Protein AF-A0AAD4Z1C3-F1 (afdb_monomer_lite)

pLDDT: mean 71.61, std 18.69, range [35.0, 94.19]

Radius of gyration: 29.97 Å; chains: 1; bounding box: 70×71×82 Å

Secondary structure (DSSP, 8-state):
-------HHHHHHHHHHHHHHHHHHHHHHHHHHHHHHHHHHHHHHHH--EE---TT-EEEEEP---S--TT--TT--SEEEEEEP-SPPP-EESSPPPPPPPP---GGGGTGGGSS------------PPP-----

Foldseek 3Di:
DDDPPDDPVVVVVVVVVVVVVVLVVVVVVLVVLQVVLVVVLVVVVVVWDFDKDAFQDWDWDFDDCPDPPPPDDPDDDRTDDGDGDHHIDDGDTPDDGRDRDDRPDDPPVVPVVPPPDDDPPPDPPPPPDDDDDDDD

Sequence (136 aa):
MSIEVGSLDQNCKQMRINLDLLEEKREKAIVRVAAYEQQLTSYYNKKAKIKQFWPGDLVLRKTIITSPRQGSKKMKPNWEGPYMISRPSSPVRSSSPVRPSSPVRSSSSVRALAQVASHPSTGLLRLLQPCGLRRA

Organism: Prunus dulcis (NCBI:txid3755)

Structure (mmCIF, N/CA/C/O backbone):
data_AF-A0AAD4Z1C3-F1
#
_entry.id   AF-A0AAD4Z1C3-F1
#
loop_
_atom_site.group_PDB
_atom_site.id
_atom_site.type_symbol
_atom_site.label_atom_id
_atom_site.label_alt_id
_atom_site.label_comp_id
_atom_site.label_asym_id
_atom_site.label_entity_id
_atom_site.label_seq_id
_atom_site.pdbx_PDB_ins_code
_atom_site.Cartn_x
_atom_site.Cartn_y
_atom_site.Cartn_z
_atom_site.occupancy
_atom_site.B_iso_or_equiv
_atom_site.auth_seq_id
_atom_site.auth_comp_id
_atom_site.auth_asym_id
_atom_site.auth_atom_id
_atom_site.pdbx_PDB_model_num
ATOM 1 N N . MET A 1 1 ? -13.712 22.897 51.001 1.00 57.88 1 MET A N 1
ATOM 2 C CA . MET A 1 1 ? -13.749 22.073 49.775 1.00 57.88 1 MET A CA 1
ATOM 3 C C . MET A 1 1 ? -13.848 20.625 50.211 1.00 57.88 1 MET A C 1
ATOM 5 O O . MET A 1 1 ? -12.859 20.085 50.687 1.00 57.88 1 MET A O 1
ATOM 9 N N . SER A 1 2 ? -15.044 20.044 50.154 1.00 47.97 2 SER A N 1
ATOM 10 C CA . SER A 1 2 ? -15.245 18.627 50.466 1.00 47.97 2 SER A CA 1
ATOM 11 C C . SER A 1 2 ? -14.922 17.819 49.216 1.00 47.97 2 SER A C 1
ATOM 13 O O . SER A 1 2 ? -15.493 18.074 48.159 1.00 47.97 2 SER A O 1
ATOM 15 N N . ILE A 1 3 ? -13.971 16.895 49.317 1.00 63.97 3 ILE A N 1
ATOM 16 C CA . ILE A 1 3 ? -13.691 15.939 48.247 1.00 63.97 3 ILE A CA 1
ATOM 17 C C . ILE A 1 3 ? -14.650 14.777 48.472 1.00 63.97 3 ILE A C 1
ATOM 19 O O . ILE A 1 3 ? -14.464 13.988 49.397 1.00 63.97 3 ILE A O 1
ATOM 23 N N . GLU A 1 4 ? -15.699 14.697 47.659 1.00 66.00 4 GLU A N 1
ATOM 24 C CA . GLU A 1 4 ? -16.547 13.512 47.635 1.00 66.00 4 GLU A CA 1
ATOM 25 C C . GLU A 1 4 ? -15.771 12.372 46.976 1.00 66.00 4 GLU A C 1
ATOM 27 O O . GLU A 1 4 ? -15.560 12.339 45.763 1.00 66.00 4 GLU A O 1
ATOM 32 N N . VAL A 1 5 ? -15.288 11.444 47.799 1.00 67.25 5 VAL A N 1
ATOM 33 C CA . VAL A 1 5 ? -14.680 10.208 47.315 1.00 67.25 5 VAL A CA 1
ATOM 34 C C . VAL A 1 5 ? -15.820 9.312 46.841 1.00 67.25 5 VAL A C 1
ATOM 36 O O . VAL A 1 5 ? -16.542 8.724 47.643 1.00 67.25 5 VAL A O 1
ATOM 39 N N . GLY A 1 6 ? -16.020 9.253 45.523 1.00 67.50 6 GLY A N 1
ATOM 40 C CA . GLY A 1 6 ? -17.017 8.377 44.915 1.00 67.50 6 GLY A CA 1
ATOM 41 C C . GLY A 1 6 ? -16.804 6.914 45.320 1.00 67.50 6 GLY A C 1
ATOM 42 O O . GLY A 1 6 ? -15.671 6.437 45.372 1.00 67.50 6 GLY A O 1
ATOM 43 N N . SER A 1 7 ? -17.902 6.204 45.600 1.00 82.06 7 SER A N 1
ATOM 44 C CA . SER A 1 7 ? -17.894 4.775 45.948 1.00 82.06 7 SER A CA 1
ATOM 45 C C . SER A 1 7 ? -17.075 3.949 44.944 1.00 82.06 7 SER A C 1
ATOM 47 O O . SER A 1 7 ? -17.187 4.148 43.729 1.00 82.06 7 SER A O 1
ATOM 49 N N . LEU A 1 8 ? -16.280 2.996 45.448 1.00 80.50 8 LEU A N 1
ATOM 50 C CA . LEU A 1 8 ? -15.427 2.098 44.656 1.00 80.50 8 LEU A CA 1
ATOM 51 C C . LEU A 1 8 ? -16.200 1.420 43.512 1.00 80.50 8 LEU A C 1
ATOM 53 O O . LEU A 1 8 ? -15.711 1.339 42.388 1.00 80.50 8 LEU A O 1
ATOM 57 N N . ASP A 1 9 ? -17.441 1.019 43.777 1.00 85.81 9 ASP A N 1
ATOM 58 C CA . ASP A 1 9 ? -18.332 0.373 42.811 1.00 85.81 9 ASP A CA 1
ATOM 59 C C . ASP A 1 9 ? -18.672 1.278 41.620 1.00 85.81 9 ASP A C 1
ATOM 61 O O . ASP A 1 9 ? -18.751 0.831 40.472 1.00 85.81 9 ASP A O 1
ATOM 65 N N . GLN A 1 10 ? -18.845 2.571 41.887 1.00 87.56 10 GLN A N 1
ATOM 66 C CA . GLN A 1 10 ? -19.130 3.575 40.869 1.00 87.56 10 GLN A CA 1
ATOM 67 C C . GLN A 1 10 ? -17.897 3.816 39.993 1.00 87.56 10 GLN A C 1
ATOM 69 O O . GLN A 1 10 ? -18.012 3.888 38.769 1.00 87.56 10 GLN A O 1
ATOM 74 N N . ASN A 1 11 ? -16.712 3.857 40.610 1.00 88.25 11 ASN A N 1
ATOM 75 C CA . ASN A 1 11 ? -15.441 3.946 39.896 1.00 88.25 11 ASN A CA 1
ATOM 76 C C . ASN A 1 11 ? -15.239 2.726 38.981 1.00 88.25 11 ASN A C 1
ATOM 78 O O . ASN A 1 11 ? -15.013 2.889 37.782 1.00 88.25 11 ASN A O 1
ATOM 82 N N . CYS A 1 12 ? -15.430 1.507 39.499 1.00 90.00 12 CYS A N 1
ATOM 83 C CA . CYS A 1 12 ? -15.302 0.280 38.714 1.00 90.00 12 CYS A CA 1
ATOM 84 C C . CYS A 1 12 ? -16.265 0.236 37.518 1.00 90.00 12 CYS A C 1
ATOM 86 O O . CYS A 1 12 ? -15.866 -0.159 36.420 1.00 90.00 12 CYS A O 1
ATOM 88 N N . LYS A 1 13 ? -17.524 0.655 37.700 1.00 90.25 13 LYS A N 1
ATOM 89 C CA . LYS A 1 13 ? -18.502 0.754 36.602 1.00 90.25 13 LYS A CA 1
ATOM 90 C C . LYS A 1 13 ? -18.050 1.760 35.546 1.00 90.25 13 LYS A C 1
ATOM 92 O O . LYS A 1 13 ? -18.051 1.434 34.361 1.00 90.25 13 LYS A O 1
ATOM 97 N N . GLN A 1 14 ? -17.599 2.938 35.972 1.00 89.88 14 GLN A N 1
ATOM 98 C CA . GLN A 1 14 ? -17.119 3.972 35.060 1.00 89.88 14 GLN A CA 1
ATOM 99 C C . GLN A 1 14 ? -15.885 3.512 34.274 1.00 89.88 14 GLN A C 1
ATOM 101 O O . GLN A 1 14 ? -15.800 3.740 33.068 1.00 89.88 14 GLN A O 1
ATOM 106 N N . MET A 1 15 ? -14.947 2.818 34.926 1.00 90.50 15 MET A N 1
ATOM 107 C CA . MET A 1 15 ? -13.770 2.252 34.265 1.00 90.50 15 MET A CA 1
ATOM 108 C C . MET A 1 15 ? -14.148 1.233 33.186 1.00 90.50 15 MET A C 1
ATOM 110 O O . MET A 1 15 ? -13.582 1.285 32.097 1.00 90.50 15 MET A O 1
ATOM 114 N N . ARG A 1 16 ? -15.116 0.344 33.449 1.00 90.62 16 ARG A N 1
ATOM 115 C CA . ARG A 1 16 ? -15.595 -0.634 32.454 1.00 90.62 16 ARG A CA 1
ATOM 116 C C . ARG A 1 16 ? -16.181 0.053 31.223 1.00 90.62 16 ARG A C 1
ATOM 118 O O . ARG A 1 16 ? -15.749 -0.236 30.115 1.00 90.62 16 ARG A O 1
ATOM 125 N N . ILE A 1 17 ? -17.067 1.028 31.427 1.00 91.31 17 ILE A N 1
ATOM 126 C CA . ILE A 1 17 ? -17.673 1.799 30.331 1.00 91.31 17 ILE A CA 1
ATOM 127 C C . ILE A 1 17 ? -16.594 2.507 29.505 1.00 91.31 17 ILE A C 1
ATOM 129 O O . ILE A 1 17 ? -16.615 2.466 28.278 1.00 91.31 17 ILE A O 1
ATOM 133 N N . ASN A 1 18 ? -15.615 3.130 30.165 1.00 91.94 18 ASN A N 1
ATOM 134 C CA . ASN A 1 18 ? -14.516 3.798 29.472 1.00 91.94 18 ASN A CA 1
ATOM 135 C C . ASN A 1 18 ? -13.697 2.819 28.614 1.00 91.94 18 ASN A C 1
ATOM 137 O O . ASN A 1 18 ? -13.303 3.176 27.504 1.00 91.94 18 ASN A O 1
ATOM 141 N N . LEU A 1 19 ? -13.447 1.599 29.103 1.00 90.19 19 LEU A N 1
ATOM 142 C CA . LEU A 1 19 ? -12.734 0.565 28.349 1.00 90.19 19 LEU A CA 1
ATOM 143 C C . LEU A 1 19 ? -13.535 0.087 27.134 1.00 90.19 19 LEU A C 1
ATOM 145 O O . LEU A 1 19 ? -12.970 0.016 26.044 1.00 90.19 19 LEU A O 1
ATOM 149 N N . ASP A 1 20 ? -14.836 -0.158 27.291 1.00 88.88 20 ASP A N 1
ATOM 150 C CA . ASP A 1 20 ? -15.707 -0.576 26.186 1.00 88.88 20 ASP A CA 1
ATOM 151 C C . ASP A 1 20 ? -15.753 0.493 25.080 1.00 88.88 20 ASP A C 1
ATOM 153 O O . ASP A 1 20 ? -15.590 0.191 23.896 1.00 88.88 20 ASP A O 1
ATOM 157 N N . LEU A 1 21 ? -15.866 1.771 25.463 1.00 90.19 21 LEU A N 1
ATOM 158 C CA . LEU A 1 21 ? -15.830 2.899 24.525 1.00 90.19 21 LEU A CA 1
ATOM 159 C C . LEU A 1 21 ? -14.486 3.018 23.788 1.00 90.19 21 LEU A C 1
ATOM 161 O O . LEU A 1 21 ? -14.441 3.438 22.626 1.00 90.19 21 LEU A O 1
ATOM 165 N N . LEU A 1 22 ? -13.372 2.698 24.453 1.00 90.75 22 LEU A N 1
ATOM 166 C CA . LEU A 1 22 ? -12.050 2.688 23.825 1.00 90.75 22 LEU A CA 1
ATOM 167 C C . LEU A 1 22 ? -11.895 1.519 22.849 1.00 90.75 22 LEU A C 1
ATOM 169 O O . LEU A 1 22 ? -11.359 1.726 21.756 1.00 90.75 22 LEU A O 1
ATOM 173 N N . GLU A 1 23 ? -12.382 0.328 23.201 1.00 88.38 23 GLU A N 1
ATOM 174 C CA . GLU A 1 23 ? -12.338 -0.839 22.314 1.00 88.38 23 GLU A CA 1
ATOM 175 C C . GLU A 1 23 ? -13.179 -0.586 21.053 1.00 88.38 23 GLU A C 1
ATOM 177 O O . GLU A 1 23 ? -12.689 -0.786 19.943 1.00 88.38 23 GLU A O 1
ATOM 182 N N . GLU A 1 24 ? -14.376 -0.004 21.184 1.00 87.06 24 GLU A N 1
ATOM 183 C CA . GLU A 1 24 ? -15.227 0.350 20.039 1.00 87.06 24 GLU A CA 1
ATOM 184 C C . GLU A 1 24 ? -14.530 1.340 19.083 1.00 87.06 24 GLU A C 1
ATOM 186 O O . GLU A 1 24 ? -14.554 1.191 17.854 1.00 87.06 24 GLU A O 1
ATOM 191 N N . LYS A 1 25 ? -13.854 2.360 19.633 1.00 90.69 25 LYS A N 1
ATOM 192 C CA . LYS A 1 25 ? -13.060 3.313 18.837 1.00 90.69 25 LYS A CA 1
ATOM 193 C C . LYS A 1 25 ? -11.897 2.622 18.127 1.00 90.69 25 LYS A C 1
ATOM 195 O O . LYS A 1 25 ? -11.613 2.943 16.969 1.00 90.69 25 LYS A O 1
ATOM 200 N N . ARG A 1 26 ? -11.234 1.680 18.800 1.00 89.94 26 ARG A N 1
ATOM 201 C CA . ARG A 1 26 ? -10.123 0.906 18.239 1.00 89.94 26 ARG A CA 1
ATOM 202 C C . ARG A 1 26 ? -10.592 0.013 17.094 1.00 89.94 26 ARG A C 1
ATOM 204 O O . ARG A 1 26 ? -9.961 0.019 16.040 1.00 89.94 26 ARG A O 1
ATOM 211 N N . GLU A 1 27 ? -11.704 -0.695 17.257 1.00 86.56 27 GLU A N 1
ATOM 212 C CA . GLU A 1 27 ? -12.282 -1.544 16.211 1.00 86.56 27 GLU A CA 1
ATOM 213 C C . GLU A 1 27 ? -12.654 -0.726 14.971 1.00 86.56 27 GLU A C 1
ATOM 215 O O . GLU A 1 27 ? -12.254 -1.068 13.855 1.00 86.56 27 GLU A O 1
ATOM 220 N N . LYS A 1 28 ? -13.304 0.432 15.156 1.00 87.31 28 LYS A N 1
ATOM 221 C CA . LYS A 1 28 ? -13.598 1.371 14.060 1.00 87.31 28 LYS A CA 1
ATOM 222 C C . LYS A 1 28 ? -12.333 1.832 13.331 1.00 87.31 28 LYS A C 1
ATOM 224 O O . LYS A 1 28 ? -12.338 1.939 12.103 1.00 87.31 28 LYS A O 1
ATOM 229 N N . ALA A 1 29 ? -11.248 2.104 14.057 1.00 88.75 29 ALA A N 1
ATOM 230 C CA . ALA A 1 29 ? -9.973 2.484 13.454 1.00 88.75 29 ALA A CA 1
ATOM 231 C C . ALA A 1 29 ? -9.348 1.330 12.651 1.00 88.75 29 ALA A C 1
ATOM 233 O O 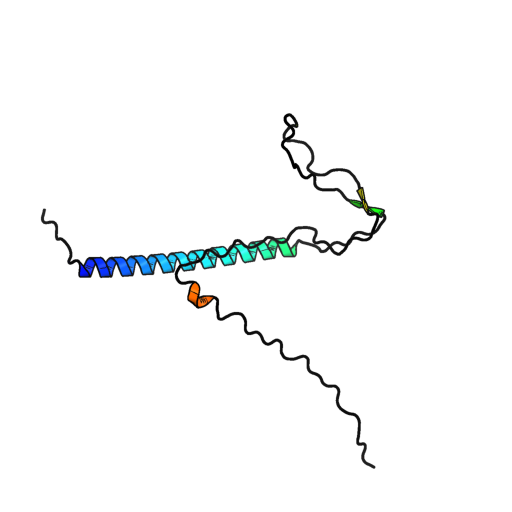. ALA A 1 29 ? -8.903 1.551 11.526 1.00 88.75 29 ALA A O 1
ATOM 234 N N . ILE A 1 30 ? -9.378 0.101 13.179 1.00 86.00 30 ILE A N 1
ATOM 235 C CA . ILE A 1 30 ? -8.859 -1.094 12.494 1.00 86.00 30 ILE A CA 1
ATOM 236 C C . ILE A 1 30 ? -9.602 -1.328 11.177 1.00 86.00 30 ILE A C 1
ATOM 238 O O . ILE A 1 30 ? -8.962 -1.527 10.146 1.00 86.00 30 ILE A O 1
ATOM 242 N N . VAL A 1 31 ? -10.936 -1.236 11.180 1.00 86.88 31 VAL A N 1
ATOM 243 C CA . VAL A 1 31 ? -11.749 -1.390 9.961 1.00 86.88 31 VAL A CA 1
ATOM 244 C C . VAL A 1 31 ? -11.380 -0.339 8.912 1.00 86.88 31 VAL A C 1
ATOM 246 O O . VAL A 1 31 ? -11.217 -0.669 7.739 1.00 86.88 31 VAL A O 1
ATOM 249 N N . ARG A 1 32 ? -11.193 0.924 9.321 1.00 88.81 32 ARG A N 1
ATOM 250 C CA . ARG A 1 32 ? -10.788 2.008 8.408 1.00 88.81 32 ARG A CA 1
ATOM 251 C C . ARG A 1 32 ? -9.406 1.770 7.804 1.00 88.81 32 ARG A C 1
ATOM 253 O O . ARG A 1 32 ? -9.237 1.959 6.602 1.00 88.81 32 ARG A O 1
ATOM 260 N N . VAL A 1 33 ? -8.440 1.341 8.616 1.00 87.06 33 VAL A N 1
ATOM 261 C CA . VAL A 1 33 ? -7.081 1.024 8.152 1.00 87.06 33 VAL A CA 1
ATOM 262 C C . VAL A 1 33 ? -7.115 -0.148 7.173 1.00 87.06 33 VAL A C 1
ATOM 264 O O . VAL A 1 33 ? -6.575 -0.033 6.077 1.00 87.06 33 VAL A O 1
ATOM 267 N N . ALA A 1 34 ? -7.826 -1.228 7.507 1.00 86.44 34 ALA A N 1
ATOM 268 C CA . ALA A 1 34 ? -7.968 -2.385 6.628 1.00 86.44 34 ALA A CA 1
ATOM 269 C C . ALA A 1 34 ? -8.620 -2.014 5.284 1.00 86.44 34 ALA A C 1
ATOM 271 O O . ALA A 1 34 ? -8.130 -2.409 4.224 1.00 86.44 34 ALA A O 1
ATOM 272 N N . ALA A 1 35 ? -9.682 -1.201 5.307 1.00 87.50 35 ALA A N 1
ATOM 273 C CA . ALA A 1 35 ? -10.337 -0.717 4.094 1.00 87.50 35 ALA A CA 1
ATOM 274 C C . ALA A 1 35 ? -9.390 0.136 3.234 1.00 87.50 35 ALA A C 1
ATOM 276 O O . ALA A 1 35 ? -9.329 -0.037 2.015 1.00 87.50 35 ALA A O 1
ATOM 277 N N . TYR A 1 36 ? -8.616 1.024 3.861 1.00 89.06 36 TYR A N 1
ATOM 278 C CA . TYR A 1 36 ? -7.639 1.857 3.165 1.00 89.06 36 TYR A CA 1
ATOM 279 C C . TYR A 1 36 ? -6.518 1.023 2.526 1.00 89.06 36 TYR A C 1
ATOM 281 O O . TYR A 1 36 ? -6.192 1.203 1.352 1.00 89.06 36 TYR A O 1
ATOM 289 N N . GLU A 1 37 ? -5.974 0.047 3.253 1.00 86.12 37 GLU A N 1
ATOM 290 C CA . GLU A 1 37 ? -4.954 -0.869 2.733 1.00 86.12 37 GLU A CA 1
ATOM 291 C C . GLU A 1 37 ? -5.470 -1.717 1.570 1.00 86.12 37 GLU A C 1
ATOM 293 O O . GLU A 1 37 ? -4.765 -1.906 0.572 1.00 86.12 37 GLU A O 1
ATOM 298 N N . GLN A 1 38 ? -6.714 -2.192 1.655 1.00 87.06 38 GLN A N 1
ATOM 299 C CA . GLN A 1 38 ? -7.353 -2.934 0.574 1.00 87.06 38 GLN A CA 1
ATOM 300 C C . GLN A 1 38 ? -7.523 -2.059 -0.675 1.00 87.06 38 GLN A C 1
ATOM 302 O O . GLN A 1 38 ? -7.222 -2.505 -1.788 1.00 87.06 38 GLN A O 1
ATOM 307 N N . GLN A 1 39 ? -7.944 -0.801 -0.508 1.00 89.06 39 GLN A N 1
ATOM 308 C CA . GLN A 1 39 ? -8.053 0.153 -1.611 1.00 89.06 39 GLN A CA 1
ATOM 309 C C . GLN A 1 39 ? -6.696 0.404 -2.272 1.00 89.06 39 GLN A C 1
ATOM 311 O O . GLN A 1 39 ? -6.591 0.248 -3.493 1.00 89.06 39 GLN A O 1
ATOM 316 N N . LEU A 1 40 ? -5.652 0.697 -1.490 1.00 87.12 40 LEU A N 1
ATOM 317 C CA . LEU A 1 40 ? -4.289 0.879 -2.000 1.00 87.12 40 LEU A CA 1
ATOM 318 C C . LEU A 1 40 ? -3.804 -0.356 -2.760 1.00 87.12 40 LEU A C 1
ATOM 320 O O . LEU A 1 40 ? -3.338 -0.251 -3.897 1.00 87.12 40 LEU A O 1
ATOM 324 N N . THR A 1 41 ? -3.974 -1.536 -2.166 1.00 86.69 41 THR A N 1
ATOM 325 C CA . THR A 1 41 ? -3.574 -2.808 -2.774 1.00 86.69 41 THR A CA 1
ATOM 326 C C . THR A 1 41 ? -4.280 -3.015 -4.110 1.00 86.69 41 THR A C 1
ATOM 328 O O . THR A 1 41 ? -3.634 -3.336 -5.107 1.00 86.69 41 THR A O 1
ATOM 331 N N . SER A 1 42 ? -5.589 -2.758 -4.178 1.00 86.88 42 SER A N 1
ATOM 332 C CA . SER A 1 42 ? -6.351 -2.876 -5.423 1.00 86.88 42 SER A CA 1
ATOM 333 C C . SER A 1 42 ? -5.896 -1.868 -6.485 1.00 86.88 42 SER A C 1
ATOM 335 O O . SER A 1 42 ? -5.735 -2.235 -7.648 1.00 86.88 42 SER A O 1
ATOM 337 N N . TYR A 1 43 ? -5.636 -0.616 -6.097 1.00 88.50 43 TYR A N 1
ATOM 338 C CA . TYR A 1 43 ? -5.231 0.449 -7.010 1.00 88.50 43 TYR A CA 1
ATOM 339 C C . TYR A 1 43 ? -3.889 0.137 -7.677 1.00 88.50 43 TYR A C 1
ATOM 341 O O . TYR A 1 43 ? -3.763 0.229 -8.901 1.00 88.50 43 TYR A O 1
ATOM 349 N N . TYR A 1 44 ? -2.898 -0.288 -6.890 1.00 84.12 44 TYR A N 1
ATOM 350 C CA . TYR A 1 44 ? -1.580 -0.630 -7.418 1.00 84.12 44 TYR A CA 1
ATOM 351 C C . TYR A 1 44 ? -1.583 -1.961 -8.175 1.00 84.12 44 TYR A C 1
ATOM 353 O O . TYR A 1 44 ? -0.992 -2.046 -9.253 1.00 84.12 44 TYR A O 1
ATOM 361 N N . ASN A 1 45 ? -2.309 -2.976 -7.694 1.00 85.25 45 ASN A N 1
ATOM 362 C CA . ASN A 1 45 ? -2.393 -4.267 -8.383 1.00 85.25 45 ASN A CA 1
ATOM 363 C C . ASN A 1 45 ? -3.103 -4.164 -9.741 1.00 85.25 45 ASN A C 1
ATOM 365 O O . ASN A 1 45 ? -2.715 -4.872 -10.666 1.00 85.25 45 ASN A O 1
ATOM 369 N N . LYS A 1 46 ? -4.073 -3.251 -9.908 1.00 85.25 46 LYS A N 1
ATOM 370 C CA . LYS A 1 46 ? -4.709 -2.972 -11.213 1.00 85.25 46 LYS A CA 1
ATOM 371 C C . LYS A 1 46 ? -3.712 -2.488 -12.271 1.00 85.25 46 LYS A C 1
ATOM 373 O O . LYS A 1 46 ? -3.884 -2.774 -13.451 1.00 85.25 46 LYS A O 1
ATOM 378 N N . LYS A 1 47 ? -2.668 -1.758 -11.864 1.00 80.94 47 LYS A N 1
ATOM 379 C CA . LYS A 1 47 ? -1.624 -1.249 -12.771 1.00 80.94 47 LYS A CA 1
ATOM 380 C C . LYS A 1 47 ? -0.506 -2.264 -13.028 1.00 80.94 47 LYS A C 1
ATOM 382 O O . LYS A 1 47 ? 0.270 -2.098 -13.969 1.00 80.94 47 LYS A O 1
ATOM 387 N N . ALA A 1 48 ? -0.422 -3.310 -12.210 1.00 82.00 48 ALA A N 1
ATOM 388 C CA . ALA A 1 48 ? 0.598 -4.339 -12.298 1.00 82.00 48 ALA A CA 1
ATOM 389 C C . ALA A 1 48 ? 0.281 -5.313 -13.446 1.00 82.00 48 ALA A C 1
ATOM 391 O O . ALA A 1 48 ? -0.523 -6.234 -13.296 1.00 82.00 48 ALA A O 1
ATOM 392 N N . LYS A 1 49 ? 0.928 -5.130 -14.601 1.00 81.12 49 LYS A N 1
ATOM 393 C CA . LYS A 1 49 ? 0.774 -6.038 -15.746 1.00 81.12 49 LYS A CA 1
ATOM 394 C C . LYS A 1 49 ? 1.664 -7.265 -15.560 1.00 81.12 49 LYS A C 1
ATOM 396 O O . LYS A 1 49 ? 2.828 -7.142 -15.172 1.00 81.12 49 LYS A O 1
ATOM 401 N N . ILE A 1 50 ? 1.123 -8.446 -15.846 1.00 83.50 50 ILE A N 1
ATOM 402 C CA . ILE A 1 50 ? 1.939 -9.650 -16.017 1.00 83.50 50 ILE A CA 1
ATOM 403 C C . ILE A 1 50 ? 2.677 -9.483 -17.344 1.00 83.50 50 ILE A C 1
ATOM 405 O O . ILE A 1 50 ? 2.044 -9.279 -18.378 1.00 83.50 50 ILE A O 1
ATOM 409 N N . LYS A 1 51 ? 4.006 -9.503 -17.297 1.00 85.94 51 LYS A N 1
ATOM 410 C CA . LYS A 1 51 ? 4.869 -9.436 -18.472 1.00 85.94 51 LYS A CA 1
ATOM 411 C C . LYS A 1 51 ? 5.626 -10.751 -18.607 1.00 85.94 51 LYS A C 1
ATOM 413 O O . LYS A 1 51 ? 6.106 -11.309 -17.621 1.00 85.94 51 LYS A O 1
ATOM 418 N N . GLN A 1 52 ? 5.705 -11.229 -19.838 1.00 88.81 52 GLN A N 1
ATOM 419 C CA . GLN A 1 52 ? 6.594 -12.305 -20.248 1.00 88.81 52 GLN A CA 1
ATOM 420 C C . GLN A 1 52 ? 7.639 -11.685 -21.167 1.00 88.81 52 GLN A C 1
ATOM 422 O O . GLN A 1 52 ? 7.292 -10.855 -22.006 1.00 88.81 52 GLN A O 1
ATOM 427 N N . PHE A 1 53 ? 8.895 -12.055 -20.962 1.00 88.81 53 PHE A N 1
ATOM 428 C CA . PHE A 1 53 ? 10.016 -11.645 -21.788 1.00 88.81 53 PHE A CA 1
ATOM 429 C C . PHE A 1 53 ? 10.501 -12.837 -22.603 1.00 88.81 53 PHE A C 1
ATOM 431 O O . PHE A 1 53 ? 10.576 -13.960 -22.089 1.00 88.81 53 PHE A O 1
ATOM 438 N N . TRP A 1 54 ? 10.843 -12.579 -23.857 1.00 92.38 54 TRP A N 1
ATOM 439 C CA . TRP A 1 54 ? 11.344 -13.568 -24.799 1.00 92.38 54 TRP A CA 1
ATOM 440 C C . TRP A 1 54 ? 12.856 -13.431 -24.992 1.00 92.38 54 TRP A C 1
ATOM 442 O O . TRP A 1 54 ? 13.426 -12.371 -24.720 1.00 92.38 54 TRP A O 1
ATOM 452 N N . PRO A 1 55 ? 13.538 -14.499 -25.445 1.00 94.19 55 PRO A N 1
ATOM 453 C CA . PRO A 1 55 ? 14.938 -14.400 -25.822 1.00 94.19 55 PRO A CA 1
ATOM 454 C C . PRO A 1 55 ? 15.165 -13.279 -26.842 1.00 94.19 55 PRO A C 1
ATOM 456 O O . PRO A 1 55 ? 14.434 -13.186 -27.825 1.00 94.19 55 PRO A O 1
ATOM 459 N N . GLY A 1 56 ? 16.170 -12.438 -26.603 1.00 91.31 56 GLY A N 1
ATOM 460 C CA . GLY A 1 56 ? 16.457 -11.260 -27.430 1.00 91.31 56 GLY A CA 1
ATOM 461 C C . GLY A 1 56 ? 15.856 -9.947 -26.915 1.00 91.31 56 GLY A C 1
ATOM 462 O O . GLY A 1 56 ? 16.333 -8.884 -27.312 1.00 91.31 56 GLY A O 1
ATOM 463 N N . ASP A 1 57 ? 14.895 -9.985 -25.984 1.00 92.88 57 ASP A N 1
ATOM 464 C CA . ASP A 1 57 ? 14.382 -8.771 -25.341 1.00 92.88 57 ASP A CA 1
ATOM 465 C C . ASP A 1 57 ? 15.478 -8.089 -24.510 1.00 92.88 57 ASP A C 1
ATOM 467 O O . ASP A 1 57 ? 16.176 -8.735 -23.718 1.00 92.88 57 ASP A O 1
ATOM 471 N N . LEU A 1 58 ? 15.591 -6.765 -24.654 1.00 91.56 58 LEU A N 1
ATOM 472 C CA . LEU A 1 58 ? 16.477 -5.935 -23.842 1.00 91.56 58 LEU A CA 1
ATOM 473 C C . LEU A 1 58 ? 15.737 -5.406 -22.609 1.00 91.56 58 LEU A C 1
ATOM 475 O O . LEU A 1 58 ? 14.712 -4.731 -22.719 1.00 91.56 58 LEU A O 1
ATOM 479 N N . VAL A 1 59 ? 16.279 -5.675 -21.423 1.00 89.75 59 VAL A N 1
ATOM 480 C CA . VAL A 1 59 ? 15.700 -5.272 -20.136 1.00 89.75 59 VAL A CA 1
ATOM 481 C C . VAL A 1 59 ? 16.723 -4.557 -19.262 1.00 89.75 59 VAL A C 1
ATOM 483 O O . VAL A 1 59 ? 17.909 -4.872 -19.283 1.00 89.75 59 VAL A O 1
ATOM 486 N N . LEU A 1 60 ? 16.251 -3.608 -18.453 1.00 89.38 60 LEU A N 1
ATOM 487 C CA . LEU A 1 60 ? 17.067 -2.954 -17.430 1.00 89.38 60 LEU A CA 1
ATOM 488 C C . LEU A 1 60 ? 16.925 -3.693 -16.100 1.00 89.38 60 LEU A C 1
ATOM 490 O O . LEU A 1 60 ? 15.812 -4.026 -15.681 1.00 89.38 60 LEU A O 1
ATOM 494 N N . ARG A 1 61 ? 18.038 -3.901 -15.394 1.00 87.06 61 ARG A N 1
ATOM 495 C CA . ARG A 1 61 ? 18.027 -4.541 -14.074 1.00 87.06 61 ARG A CA 1
ATOM 496 C C . ARG A 1 61 ? 18.054 -3.487 -12.974 1.00 87.06 61 ARG A C 1
ATOM 498 O O . ARG A 1 61 ? 18.862 -2.564 -13.008 1.00 87.06 61 ARG A O 1
ATOM 505 N N . LYS A 1 62 ? 17.187 -3.632 -11.970 1.00 85.00 62 LYS A N 1
ATOM 506 C CA . LYS A 1 62 ? 17.223 -2.774 -10.779 1.00 85.00 62 LYS A CA 1
ATOM 507 C C . LYS A 1 62 ? 18.500 -3.053 -9.987 1.00 85.00 62 LYS A C 1
ATOM 509 O O . LYS A 1 62 ? 18.757 -4.208 -9.638 1.00 85.00 62 LYS A O 1
ATOM 514 N N . THR A 1 63 ? 19.264 -2.012 -9.676 1.00 78.31 63 THR A N 1
ATOM 515 C CA . THR A 1 63 ? 20.463 -2.126 -8.847 1.00 78.31 63 THR A CA 1
ATOM 516 C C . THR A 1 63 ? 20.061 -2.404 -7.402 1.00 78.31 63 THR A C 1
ATOM 518 O O . THR A 1 63 ? 19.193 -1.741 -6.828 1.00 78.31 63 THR A O 1
ATOM 521 N N . ILE A 1 64 ? 20.648 -3.442 -6.808 1.00 68.38 64 ILE A N 1
ATOM 522 C CA . ILE A 1 64 ? 20.464 -3.758 -5.391 1.00 68.38 64 ILE A CA 1
ATOM 523 C C . ILE A 1 64 ? 21.663 -3.136 -4.682 1.00 68.38 64 ILE A C 1
ATOM 525 O O . ILE A 1 64 ? 22.791 -3.591 -4.857 1.00 68.38 64 ILE A O 1
ATOM 529 N N . ILE A 1 65 ? 21.447 -2.058 -3.928 1.00 64.12 65 ILE A N 1
ATOM 530 C CA . ILE A 1 65 ? 22.505 -1.444 -3.117 1.00 64.12 65 ILE A CA 1
ATOM 531 C C . ILE A 1 65 ? 22.695 -2.333 -1.881 1.00 64.12 65 ILE A C 1
ATOM 533 O O . ILE A 1 65 ? 22.154 -2.059 -0.817 1.00 64.12 65 ILE A O 1
ATOM 537 N N . THR A 1 66 ? 23.410 -3.448 -2.031 1.00 56.19 66 THR A N 1
ATOM 538 C CA . THR A 1 66 ? 23.630 -4.426 -0.947 1.00 56.19 66 THR A CA 1
ATOM 539 C C . THR A 1 66 ? 24.704 -3.976 0.052 1.00 56.19 66 THR A C 1
ATOM 541 O O . THR A 1 66 ? 24.966 -4.652 1.038 1.00 56.19 66 THR A O 1
ATOM 544 N N . SER A 1 67 ? 25.339 -2.828 -0.176 1.00 50.09 67 SER A N 1
ATOM 545 C CA . SER A 1 67 ? 26.268 -2.201 0.761 1.00 50.09 67 SER A CA 1
ATOM 546 C C . SER A 1 67 ? 26.354 -0.708 0.443 1.00 50.09 67 SER A C 1
ATOM 548 O O . SER A 1 67 ? 26.451 -0.359 -0.742 1.00 50.09 67 SER A O 1
ATOM 550 N N . PRO A 1 68 ? 26.321 0.200 1.438 1.00 50.50 68 PRO A N 1
ATOM 551 C CA . PRO A 1 68 ? 26.712 1.578 1.211 1.00 50.50 68 PRO A CA 1
ATOM 552 C C . PRO A 1 68 ? 28.210 1.565 0.900 1.00 50.50 68 PRO A C 1
ATOM 554 O O . PRO A 1 68 ? 29.048 1.618 1.797 1.00 50.50 68 PRO A O 1
ATOM 557 N N . ARG A 1 69 ? 28.565 1.465 -0.386 1.00 51.38 69 ARG A N 1
ATOM 558 C CA . ARG A 1 69 ? 29.930 1.738 -0.836 1.00 51.38 69 ARG A CA 1
ATOM 559 C C . ARG A 1 69 ? 30.245 3.158 -0.377 1.00 51.38 69 ARG A C 1
ATOM 561 O O . ARG A 1 69 ? 29.687 4.117 -0.919 1.00 51.38 69 ARG A O 1
ATOM 568 N N . GLN A 1 70 ? 31.079 3.274 0.657 1.00 52.56 70 GLN A N 1
ATOM 569 C CA . GLN A 1 70 ? 31.582 4.552 1.137 1.00 52.56 70 GLN A CA 1
ATOM 570 C C . GLN A 1 70 ? 32.075 5.348 -0.078 1.00 52.56 70 GLN A C 1
ATOM 572 O O . GLN A 1 70 ? 32.935 4.891 -0.826 1.00 52.56 70 GLN A O 1
ATOM 577 N N . GLY A 1 71 ? 31.441 6.495 -0.329 1.00 54.81 71 GLY A N 1
ATOM 578 C CA . GLY A 1 71 ? 31.870 7.452 -1.349 1.00 54.81 71 GLY A CA 1
ATOM 579 C C . GLY A 1 71 ? 31.008 7.596 -2.608 1.00 54.81 71 GLY A C 1
ATOM 580 O O . GLY A 1 71 ? 31.254 8.529 -3.370 1.00 54.81 71 GLY A O 1
ATOM 581 N N . SER A 1 72 ? 29.974 6.781 -2.870 1.00 53.38 72 SER A N 1
ATOM 582 C CA . SER A 1 72 ? 29.156 7.001 -4.080 1.00 53.38 72 SER A CA 1
ATOM 583 C C . SER A 1 72 ? 27.929 7.882 -3.834 1.00 53.38 72 SER A C 1
ATOM 585 O O . SER A 1 72 ? 26.900 7.423 -3.342 1.00 53.38 72 SER A O 1
ATOM 587 N N . LYS A 1 73 ? 28.078 9.151 -4.232 1.00 56.00 73 LYS A N 1
ATOM 588 C CA . LYS A 1 73 ? 27.065 10.201 -4.436 1.00 56.00 73 LYS A CA 1
ATOM 589 C C . LYS A 1 73 ? 25.633 9.684 -4.658 1.00 56.00 73 LYS A C 1
ATOM 591 O O . LYS A 1 73 ? 25.381 8.851 -5.527 1.00 56.00 73 LYS A O 1
ATOM 596 N N . LYS A 1 74 ? 24.705 10.327 -3.949 1.00 64.75 74 LYS A N 1
ATOM 597 C CA . LYS A 1 74 ? 23.234 10.190 -3.873 1.00 64.75 74 LYS A CA 1
ATOM 598 C C . LYS A 1 74 ? 22.459 10.335 -5.210 1.00 64.75 74 LYS A C 1
ATOM 600 O O . LYS A 1 74 ? 21.272 10.624 -5.190 1.00 64.75 74 LYS A O 1
ATOM 605 N N . MET A 1 75 ? 23.120 10.175 -6.361 1.00 68.12 75 MET A N 1
ATOM 606 C CA . MET A 1 75 ? 22.602 10.460 -7.710 1.00 68.12 75 MET A CA 1
ATOM 607 C C . MET A 1 75 ? 22.963 9.405 -8.773 1.00 68.12 75 MET A C 1
ATOM 609 O O . MET A 1 75 ? 22.831 9.666 -9.967 1.00 68.12 75 MET A O 1
ATOM 613 N N . LYS A 1 76 ? 23.442 8.215 -8.395 1.00 71.88 76 LYS A N 1
ATOM 614 C CA . LYS A 1 76 ? 23.625 7.142 -9.385 1.00 71.88 76 LYS A CA 1
ATOM 615 C C . LYS A 1 76 ? 22.262 6.572 -9.819 1.00 71.88 76 LYS A C 1
ATOM 617 O O . LYS A 1 76 ? 21.385 6.437 -8.967 1.00 71.88 76 LYS A O 1
ATOM 622 N N . PRO A 1 77 ? 22.067 6.237 -11.109 1.00 75.81 77 PRO A N 1
ATOM 623 C CA . PRO A 1 77 ? 20.827 5.623 -11.572 1.00 75.81 77 PRO A CA 1
ATOM 624 C C . PRO A 1 77 ? 20.580 4.276 -10.876 1.00 75.81 77 PRO A C 1
ATOM 626 O O . PRO A 1 77 ? 21.491 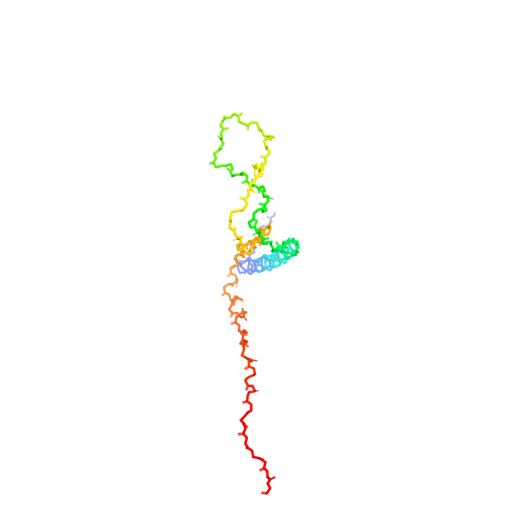3.468 -10.708 1.00 75.81 77 PRO A O 1
ATOM 629 N N . ASN A 1 78 ? 19.321 4.021 -10.505 1.00 80.12 78 ASN A N 1
ATOM 630 C CA . ASN A 1 78 ? 18.877 2.776 -9.855 1.00 80.12 78 ASN A CA 1
ATOM 631 C C . ASN A 1 78 ? 18.738 1.590 -10.830 1.00 80.12 78 ASN A C 1
ATOM 633 O O . ASN A 1 78 ? 18.231 0.532 -10.454 1.00 80.12 78 ASN A O 1
ATOM 637 N N . TRP A 1 79 ? 19.125 1.779 -12.090 1.00 85.06 79 TRP A N 1
ATOM 638 C CA . TRP A 1 79 ? 18.986 0.807 -13.165 1.00 85.06 79 TRP A CA 1
ATOM 639 C C . TRP A 1 79 ? 20.346 0.604 -13.831 1.00 85.06 79 TRP A C 1
ATOM 641 O O . TRP A 1 79 ? 21.006 1.569 -14.209 1.00 85.06 79 TRP A O 1
ATOM 651 N N . GLU A 1 80 ? 20.758 -0.650 -13.952 1.00 84.88 80 GLU A N 1
ATOM 652 C CA . GLU A 1 80 ? 21.957 -1.080 -14.665 1.00 84.88 80 GLU A CA 1
ATOM 653 C C . GLU A 1 80 ? 21.563 -1.600 -16.040 1.00 84.88 80 GLU A C 1
ATOM 655 O O . GLU A 1 80 ? 20.658 -2.431 -16.098 1.00 84.88 80 GLU A O 1
ATOM 660 N N . GLY A 1 81 ? 22.298 -1.138 -17.063 1.00 82.19 81 GLY A N 1
ATOM 661 C CA . GLY A 1 81 ? 22.558 -1.759 -18.371 1.00 82.19 81 GLY A CA 1
ATOM 662 C C . GLY A 1 81 ? 21.376 -2.311 -19.187 1.00 82.19 81 GLY A C 1
ATOM 663 O O . GLY A 1 81 ? 20.400 -2.810 -18.643 1.00 82.19 81 GLY A O 1
ATOM 664 N N . PRO A 1 82 ? 21.460 -2.320 -20.525 1.00 88.44 82 PRO A N 1
ATOM 665 C CA . PRO A 1 82 ? 20.602 -3.190 -21.316 1.00 88.44 82 PRO A CA 1
ATOM 666 C C . PRO A 1 82 ? 21.122 -4.633 -21.218 1.00 88.44 82 PRO A C 1
ATOM 668 O O . PRO A 1 82 ? 22.214 -4.945 -21.685 1.00 88.44 82 PRO A O 1
ATOM 671 N N . TYR A 1 83 ? 20.342 -5.515 -20.599 1.00 89.75 83 TYR A N 1
ATOM 672 C CA . TYR A 1 83 ? 20.598 -6.954 -20.560 1.00 89.75 83 TYR A CA 1
ATOM 673 C C . TYR A 1 83 ? 19.719 -7.660 -21.577 1.00 89.75 83 TYR A C 1
ATOM 675 O O . TYR A 1 83 ? 18.528 -7.377 -21.660 1.00 89.75 83 TYR A O 1
ATOM 683 N N . MET A 1 84 ? 20.288 -8.617 -22.302 1.00 93.31 84 MET A N 1
ATOM 684 C CA . MET A 1 84 ? 19.519 -9.476 -23.191 1.00 93.31 84 MET A CA 1
ATOM 685 C C . MET A 1 84 ? 19.023 -10.705 -22.434 1.00 93.31 84 MET A C 1
ATOM 687 O O . MET A 1 84 ? 19.795 -11.399 -21.767 1.00 93.31 84 MET A O 1
ATOM 691 N N . ILE A 1 85 ? 17.730 -10.987 -22.547 1.00 90.50 85 ILE A N 1
ATOM 692 C CA . ILE A 1 85 ? 1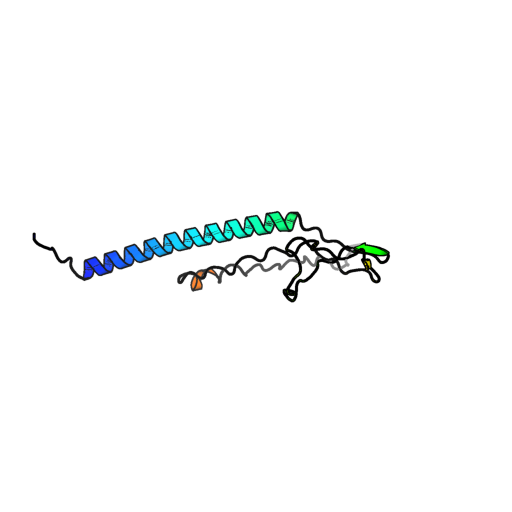7.144 -12.218 -22.024 1.00 90.50 85 ILE A CA 1
ATOM 693 C C . ILE A 1 85 ? 17.624 -13.395 -22.885 1.00 90.50 85 ILE A C 1
ATOM 695 O O . ILE A 1 85 ? 17.491 -13.373 -24.105 1.00 90.50 85 ILE A O 1
ATOM 699 N N . SER A 1 86 ? 18.189 -14.430 -22.258 1.00 92.50 86 SER A N 1
ATOM 700 C CA . SER A 1 86 ? 18.685 -15.632 -22.954 1.00 92.50 86 SER A CA 1
ATOM 701 C C . SER A 1 86 ? 17.677 -16.781 -22.981 1.00 92.50 86 SER A C 1
ATOM 703 O O . SER A 1 86 ? 17.761 -17.669 -23.824 1.00 92.50 86 SER A O 1
ATOM 705 N N . ARG A 1 87 ? 16.720 -16.784 -22.049 1.00 90.00 87 ARG A N 1
ATOM 706 C CA . ARG A 1 87 ? 15.677 -17.805 -21.919 1.00 90.00 87 ARG A CA 1
ATOM 707 C C . ARG A 1 87 ? 14.338 -17.136 -21.642 1.00 90.00 87 ARG A C 1
ATOM 709 O O . ARG A 1 87 ? 14.327 -16.149 -20.909 1.00 90.00 87 ARG A O 1
ATOM 716 N N . PRO A 1 88 ? 13.226 -17.671 -22.170 1.00 87.38 88 PRO A N 1
ATOM 717 C CA . PRO A 1 88 ? 11.911 -17.103 -21.916 1.00 87.38 88 PRO A CA 1
ATOM 718 C C . PRO A 1 88 ? 11.654 -17.026 -20.410 1.00 87.38 88 PRO A C 1
ATOM 720 O O . PRO A 1 88 ? 11.905 -17.982 -19.670 1.00 87.38 88 PRO A O 1
ATOM 723 N N . SER A 1 89 ? 11.182 -15.872 -19.947 1.00 84.88 89 SER A N 1
ATOM 724 C CA . SER A 1 89 ? 10.870 -15.686 -18.536 1.00 84.88 89 SER A CA 1
ATOM 725 C C . SER A 1 89 ? 9.485 -16.249 -18.235 1.00 84.88 89 SER A C 1
ATOM 727 O O . SER A 1 89 ? 8.527 -15.949 -18.955 1.00 84.88 89 SER A O 1
ATOM 729 N N . SER A 1 90 ? 9.331 -16.940 -17.106 1.00 84.69 90 SER A N 1
ATOM 730 C CA . SER A 1 90 ? 8.004 -17.174 -16.530 1.00 84.69 90 SER A CA 1
ATOM 731 C C . SER A 1 90 ? 7.240 -15.847 -16.400 1.00 84.69 90 SER A C 1
ATOM 733 O O . SER A 1 90 ? 7.874 -14.808 -16.209 1.00 84.69 90 SER A O 1
ATOM 735 N N . PRO A 1 91 ? 5.899 -15.837 -16.502 1.00 81.50 91 PRO A N 1
ATOM 736 C CA . PRO A 1 91 ? 5.119 -14.616 -16.345 1.00 81.50 91 PRO A CA 1
ATOM 737 C C . PRO A 1 91 ? 5.424 -13.943 -15.002 1.00 81.50 91 PRO A C 1
ATOM 739 O O . PRO A 1 91 ? 5.087 -14.458 -13.936 1.00 81.50 91 PRO A O 1
ATOM 742 N N . VAL A 1 92 ? 6.067 -12.777 -15.062 1.00 79.81 92 VAL A N 1
ATOM 743 C CA . VAL A 1 92 ? 6.451 -11.983 -13.893 1.00 79.81 92 VAL A CA 1
ATOM 744 C C . VAL A 1 92 ? 5.598 -10.726 -13.861 1.00 79.81 92 VAL A C 1
ATOM 746 O O . VAL A 1 92 ? 5.345 -10.070 -14.872 1.00 79.81 92 VAL A O 1
ATOM 749 N N . ARG A 1 93 ? 5.123 -10.369 -12.671 1.00 74.75 93 ARG A N 1
ATOM 750 C CA . ARG A 1 93 ? 4.365 -9.137 -12.470 1.00 74.75 93 ARG A CA 1
ATOM 751 C C . ARG A 1 93 ? 5.337 -7.955 -12.493 1.00 74.75 93 ARG A C 1
ATOM 753 O O . ARG A 1 93 ? 6.327 -7.969 -11.768 1.00 74.75 93 ARG A O 1
ATOM 760 N N . SER A 1 94 ? 5.058 -6.927 -13.298 1.00 67.25 94 SER A N 1
ATOM 761 C CA . SER A 1 94 ? 5.954 -5.767 -13.456 1.00 67.25 94 SER A CA 1
ATOM 762 C C . SER A 1 94 ? 6.199 -4.989 -12.155 1.00 67.25 94 SER A C 1
ATOM 764 O O . SER A 1 94 ? 7.155 -4.227 -12.059 1.00 67.25 94 SER A O 1
ATOM 766 N N . SER A 1 95 ? 5.326 -5.170 -11.165 1.00 66.75 95 SER A N 1
ATOM 767 C CA . SER A 1 95 ? 5.458 -4.650 -9.808 1.00 66.75 95 SER A CA 1
ATOM 768 C C . SER A 1 95 ? 5.041 -5.721 -8.804 1.00 66.75 95 SER A C 1
ATOM 770 O O . SER A 1 95 ? 4.049 -6.427 -9.024 1.00 66.75 95 SER A O 1
ATOM 772 N N . SER A 1 96 ? 5.778 -5.825 -7.695 1.00 65.06 96 SER A N 1
ATOM 773 C CA . SER A 1 96 ? 5.400 -6.686 -6.574 1.00 65.06 96 SER A CA 1
ATOM 774 C C . SER A 1 96 ? 4.021 -6.282 -6.044 1.00 65.06 96 SER A C 1
ATOM 776 O O . SER A 1 96 ? 3.747 -5.081 -5.959 1.00 65.06 96 SER A O 1
ATOM 778 N N . PRO A 1 97 ? 3.157 -7.244 -5.676 1.00 66.88 97 PRO A N 1
ATOM 779 C CA . PRO A 1 97 ? 1.904 -6.929 -5.009 1.00 66.88 97 PRO A CA 1
ATOM 780 C C . PRO A 1 97 ? 2.183 -6.121 -3.745 1.00 66.88 97 PRO A C 1
ATOM 782 O O . PRO A 1 97 ? 3.097 -6.460 -2.986 1.00 66.88 97 PRO A O 1
ATOM 785 N N . VAL A 1 98 ? 1.393 -5.077 -3.502 1.00 73.31 98 VAL A N 1
ATOM 786 C CA . VAL A 1 98 ? 1.396 -4.429 -2.187 1.00 73.31 98 VAL A CA 1
ATOM 787 C C . VAL A 1 98 ? 0.921 -5.479 -1.184 1.00 73.31 98 VAL A C 1
ATOM 789 O O . VAL A 1 98 ? -0.171 -6.029 -1.334 1.00 73.31 98 VAL A O 1
ATOM 792 N N . ARG A 1 99 ? 1.773 -5.827 -0.215 1.00 69.88 99 ARG A N 1
ATOM 793 C CA . ARG A 1 99 ? 1.378 -6.700 0.893 1.00 69.88 99 ARG A CA 1
ATOM 794 C C . ARG A 1 99 ? 0.543 -5.863 1.865 1.00 69.88 99 ARG A C 1
ATOM 796 O O . ARG A 1 99 ? 1.033 -4.810 2.269 1.00 69.88 99 ARG A O 1
ATOM 803 N N . PRO A 1 100 ? -0.664 -6.314 2.246 1.00 65.94 100 PRO A N 1
ATOM 804 C CA . PRO A 1 100 ? -1.388 -5.712 3.358 1.00 65.94 100 PRO A CA 1
ATOM 805 C C . PRO A 1 100 ? -0.523 -5.739 4.618 1.00 65.94 100 PRO A C 1
ATOM 807 O O . PRO A 1 100 ? 0.288 -6.662 4.790 1.00 65.94 100 PRO A O 1
ATOM 810 N N . SER A 1 101 ? -0.706 -4.758 5.497 1.00 68.44 101 SER A N 1
ATOM 811 C CA . SER A 1 101 ? -0.115 -4.820 6.829 1.00 68.44 101 SER A CA 1
ATOM 812 C C . SER A 1 101 ? -0.687 -6.028 7.561 1.00 68.44 101 SER A C 1
ATOM 814 O O . SER A 1 101 ? -1.825 -6.445 7.326 1.00 68.44 101 SER A O 1
ATOM 816 N N . SER A 1 102 ? 0.089 -6.605 8.478 1.00 69.31 102 SER A N 1
ATOM 817 C CA . SER A 1 102 ? -0.466 -7.589 9.404 1.00 69.31 102 SER A CA 1
ATOM 818 C C . SER A 1 102 ? -1.661 -6.964 10.133 1.00 69.31 102 SER A C 1
ATOM 820 O O . SER A 1 102 ? -1.524 -5.842 10.630 1.00 69.31 102 SER A O 1
ATOM 822 N N . PRO A 1 103 ? -2.809 -7.658 10.232 1.00 64.06 103 PRO A N 1
ATOM 823 C CA . PRO A 1 103 ? -3.956 -7.136 10.956 1.00 64.06 103 PRO A CA 1
ATOM 824 C C . PRO A 1 103 ? -3.541 -6.750 12.375 1.00 64.06 103 PRO A C 1
ATOM 826 O O . PRO A 1 103 ? -2.949 -7.558 13.098 1.00 64.06 103 PRO A O 1
ATOM 829 N N . VAL A 1 104 ? -3.848 -5.519 12.785 1.00 62.19 104 VAL A N 1
ATOM 830 C CA . VAL A 1 104 ? -3.673 -5.104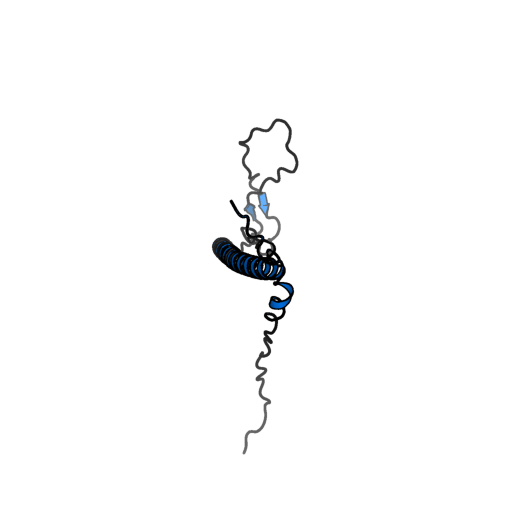 14.177 1.00 62.19 104 VAL A CA 1
ATOM 831 C C . VAL A 1 104 ? -4.626 -5.956 15.013 1.00 62.19 104 VAL A C 1
ATOM 833 O O . VAL A 1 104 ? -5.838 -5.764 14.969 1.00 62.19 104 VAL A O 1
ATOM 836 N N . ARG A 1 105 ? -4.085 -6.932 15.751 1.00 57.12 105 ARG A N 1
ATOM 837 C CA . ARG A 1 105 ? -4.860 -7.777 16.670 1.00 57.12 105 ARG A CA 1
ATOM 838 C C . ARG A 1 105 ? -5.529 -6.889 17.726 1.00 57.12 105 ARG A C 1
ATOM 840 O O . ARG A 1 105 ? -4.837 -6.333 18.582 1.00 57.12 105 ARG A O 1
ATOM 847 N N . SER A 1 106 ? -6.856 -6.755 17.685 1.00 55.19 106 SER A N 1
ATOM 848 C CA . SER A 1 106 ? -7.618 -6.330 18.866 1.00 55.19 106 SER A CA 1
ATOM 849 C C . SER A 1 106 ? -7.701 -7.496 19.857 1.00 55.19 106 SER A C 1
ATOM 851 O O . SER A 1 106 ? -7.600 -8.663 19.466 1.00 55.19 106 SER A O 1
ATOM 853 N N . SER A 1 107 ? -7.862 -7.184 21.143 1.00 54.62 107 SER A N 1
ATOM 854 C CA . SER A 1 107 ? -8.023 -8.190 22.204 1.00 54.62 107 SER A CA 1
ATOM 855 C C . SER A 1 107 ? -9.311 -9.008 21.996 1.00 54.62 107 SER A C 1
ATOM 857 O O . SER A 1 107 ? -9.343 -10.214 22.238 1.00 54.62 107 SER A O 1
ATOM 859 N N . SER A 1 108 ? -10.346 -8.376 21.430 1.00 52.69 108 SER A N 1
ATOM 860 C CA . SER A 1 108 ? -11.633 -8.979 21.056 1.00 52.69 108 SER A CA 1
ATOM 861 C C . SER A 1 108 ? -11.597 -9.842 19.775 1.00 52.69 108 SER A C 1
ATOM 863 O O . SER A 1 108 ? -12.468 -10.693 19.576 1.00 52.69 108 SER A O 1
ATOM 865 N N . SER A 1 109 ? -10.575 -9.699 18.918 1.00 50.66 109 SER A N 1
ATOM 866 C CA . SER A 1 109 ? -10.501 -10.330 17.583 1.00 50.66 109 SER A CA 1
ATOM 867 C C . SER A 1 109 ? -10.318 -11.857 17.598 1.00 50.66 109 SER A C 1
ATOM 869 O O . SER A 1 109 ? -10.530 -12.513 16.577 1.00 50.66 109 SER A O 1
ATOM 871 N N . VAL A 1 110 ? -10.015 -12.466 18.751 1.00 49.19 110 VAL A N 1
ATOM 872 C CA . VAL A 1 110 ? -9.927 -13.936 18.865 1.00 49.19 110 VAL A CA 1
ATOM 873 C C . VAL A 1 110 ? -11.250 -14.661 18.578 1.00 49.19 110 VAL A C 1
ATOM 875 O O . VAL A 1 110 ? -11.221 -15.861 18.333 1.00 49.19 110 VAL A O 1
ATOM 878 N N . ARG A 1 111 ? -12.398 -13.964 18.547 1.00 42.31 111 ARG A N 1
ATOM 879 C CA . ARG A 1 111 ? -13.704 -14.580 18.243 1.00 42.31 111 ARG A CA 1
ATOM 880 C C . ARG A 1 111 ? -14.208 -14.391 16.808 1.00 42.31 111 ARG A C 1
ATOM 882 O O . ARG A 1 111 ? -14.952 -15.240 16.333 1.00 42.31 111 ARG A O 1
ATOM 889 N N . ALA A 1 112 ? -13.800 -13.341 16.095 1.00 45.53 112 ALA A N 1
ATOM 890 C CA . ALA A 1 112 ? -14.398 -13.005 14.795 1.00 45.53 112 ALA A CA 1
ATOM 891 C C . ALA A 1 112 ? -13.719 -13.676 13.583 1.00 45.53 112 ALA A C 1
ATOM 893 O O . ALA A 1 112 ? -14.316 -13.774 12.513 1.00 45.53 112 ALA A O 1
ATOM 894 N N . LEU A 1 113 ? -12.483 -14.169 13.725 1.00 43.19 113 LEU A N 1
ATOM 895 C CA . LEU A 1 113 ? -11.721 -14.731 12.598 1.00 43.19 113 LEU A CA 1
ATOM 896 C C . LEU A 1 113 ? -12.094 -16.179 12.222 1.00 43.19 113 LEU A C 1
ATOM 898 O O . LEU A 1 113 ? -11.520 -16.720 11.283 1.00 43.19 113 LEU A O 1
ATOM 902 N N . ALA A 1 114 ? -13.064 -16.803 12.897 1.00 41.56 114 ALA A N 1
ATOM 903 C CA . ALA A 1 114 ? -13.450 -18.191 12.629 1.00 41.56 114 ALA A CA 1
ATOM 904 C C . ALA A 1 114 ? -14.586 -18.370 11.597 1.00 41.56 114 ALA A C 1
ATOM 906 O O . ALA A 1 114 ? -14.873 -19.503 11.227 1.00 41.56 114 ALA A O 1
ATOM 907 N N . GLN A 1 115 ? -15.237 -17.304 11.109 1.00 42.75 115 GLN A N 1
ATOM 908 C CA . GLN A 1 115 ? -16.471 -17.448 10.307 1.00 42.75 115 GLN A CA 1
ATOM 909 C C . GLN A 1 115 ? -16.364 -17.148 8.805 1.00 42.75 115 GLN A C 1
ATOM 911 O O . GLN A 1 115 ? -17.343 -17.336 8.090 1.00 42.75 115 GLN A O 1
ATOM 916 N N . VAL A 1 116 ? -15.193 -16.786 8.271 1.00 41.72 116 VAL A N 1
ATOM 917 C CA . VAL A 1 116 ? -15.026 -16.578 6.815 1.00 41.72 116 VAL A CA 1
ATOM 918 C C . VAL A 1 116 ? -13.996 -17.545 6.236 1.00 41.72 116 VAL A C 1
ATOM 920 O O . VAL A 1 116 ? -12.957 -17.158 5.714 1.00 41.72 116 VAL A O 1
ATOM 923 N N . ALA A 1 117 ? -14.298 -18.838 6.335 1.00 38.12 117 ALA A N 1
ATOM 924 C CA . ALA A 1 117 ? -13.692 -19.883 5.511 1.00 38.12 117 ALA A CA 1
ATOM 925 C C . ALA A 1 117 ? -14.650 -21.081 5.407 1.00 38.12 117 ALA A C 1
ATOM 927 O O . ALA A 1 117 ? -14.357 -22.196 5.824 1.00 38.12 117 ALA A O 1
ATOM 928 N N . SER A 1 118 ? -15.848 -20.848 4.880 1.00 39.41 118 SER A N 1
ATOM 929 C CA . SER A 1 118 ? -16.758 -21.915 4.451 1.00 39.41 118 SER A CA 1
ATOM 930 C C . SER A 1 118 ? -17.410 -21.506 3.136 1.00 39.41 118 SER A C 1
ATOM 932 O O . SER A 1 118 ? -18.601 -21.241 3.064 1.00 39.41 118 SER A O 1
ATOM 934 N N . HIS A 1 119 ? -16.592 -21.409 2.087 1.00 35.00 119 HIS A N 1
ATOM 935 C CA . HIS A 1 119 ? -17.087 -21.537 0.722 1.00 35.00 119 HIS A CA 1
ATOM 936 C C . HIS A 1 119 ? -16.814 -22.976 0.282 1.00 35.00 119 HIS A C 1
ATOM 938 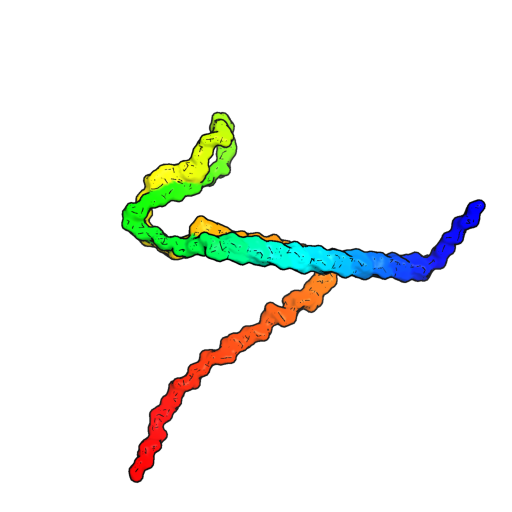O O . HIS A 1 119 ? -15.683 -23.281 -0.105 1.00 35.00 119 HIS A O 1
ATOM 944 N N . PRO A 1 120 ? -17.804 -23.880 0.326 1.00 39.00 120 PRO A N 1
ATOM 945 C CA . PRO A 1 120 ? -17.747 -25.062 -0.503 1.00 39.00 120 PRO A CA 1
ATOM 946 C C . PRO A 1 120 ? -17.981 -24.575 -1.935 1.00 39.00 120 PRO A C 1
ATOM 948 O O . PRO A 1 120 ? -19.115 -24.362 -2.352 1.00 39.00 120 PRO A O 1
ATOM 951 N N . SER A 1 121 ? -16.916 -24.382 -2.715 1.00 43.44 121 SER A N 1
ATOM 952 C CA . SER A 1 121 ? -17.053 -24.429 -4.178 1.00 43.44 121 SER A CA 1
ATOM 953 C C . SER A 1 121 ? -17.240 -25.892 -4.594 1.00 43.44 121 SER A C 1
ATOM 955 O O . SER A 1 121 ? -16.422 -26.506 -5.269 1.00 43.44 121 SER A O 1
ATOM 957 N N . THR A 1 122 ? -18.335 -26.478 -4.118 1.00 48.31 122 THR A N 1
ATOM 958 C CA . THR A 1 122 ? -18.837 -27.771 -4.554 1.00 48.31 122 THR A CA 1
ATOM 959 C C . THR A 1 122 ? -19.807 -27.476 -5.680 1.00 48.31 122 THR A C 1
ATOM 961 O O . THR A 1 122 ? -20.869 -26.908 -5.449 1.00 48.31 122 THR A O 1
ATOM 964 N N . GLY A 1 123 ? -19.435 -27.816 -6.910 1.00 41.78 123 GLY A N 1
ATOM 965 C CA . GLY A 1 123 ? -20.356 -27.650 -8.029 1.00 41.78 123 GLY A CA 1
ATOM 966 C C . GLY A 1 123 ? -19.738 -27.690 -9.415 1.00 41.78 123 GLY A C 1
ATOM 967 O O . GLY A 1 123 ? -20.264 -27.042 -10.313 1.00 41.78 123 GLY A O 1
ATOM 968 N N . LEU A 1 124 ? -18.657 -28.446 -9.634 1.00 43.25 124 LEU A N 1
ATOM 969 C CA . LEU A 1 124 ? -18.424 -28.984 -10.975 1.00 43.25 124 LEU A CA 1
ATOM 970 C C . LEU A 1 124 ? -19.603 -29.919 -11.283 1.00 43.25 124 LEU A C 1
ATOM 972 O O . LEU A 1 124 ? -19.627 -31.071 -10.851 1.00 43.25 124 LEU A O 1
ATOM 976 N N . LEU A 1 125 ? -20.613 -29.382 -11.973 1.00 42.84 125 LEU A N 1
ATOM 977 C CA . LEU A 1 125 ? -21.727 -30.120 -12.557 1.00 42.84 125 LEU A CA 1
ATOM 978 C C . LEU A 1 125 ? -21.164 -31.137 -13.551 1.00 42.84 125 LEU A C 1
ATOM 980 O O . LEU A 1 125 ? -20.922 -30.856 -14.723 1.00 42.84 125 LEU A O 1
ATOM 984 N N . ARG A 1 126 ? -20.945 -32.349 -13.047 1.00 52.19 126 ARG A N 1
ATOM 985 C CA . ARG A 1 126 ? -20.718 -33.558 -13.827 1.00 52.19 126 ARG A CA 1
ATOM 986 C C . ARG A 1 126 ? -22.050 -33.942 -14.476 1.00 52.19 126 ARG A C 1
ATOM 988 O O . ARG A 1 126 ? -22.794 -34.747 -13.933 1.00 52.19 126 ARG A O 1
ATOM 995 N N . LEU A 1 127 ? -22.359 -33.352 -15.627 1.00 44.19 127 LEU A N 1
ATOM 996 C CA . LEU A 1 127 ? -23.426 -33.821 -16.513 1.00 44.19 127 LEU A CA 1
ATOM 997 C C . LEU A 1 127 ? -22.801 -34.444 -17.766 1.00 44.19 127 LEU A C 1
ATOM 999 O O . LEU A 1 127 ? -22.858 -33.889 -18.855 1.00 44.19 127 LEU A O 1
ATOM 1003 N N . LEU A 1 128 ? -22.197 -35.621 -17.596 1.00 39.22 128 LEU A N 1
ATOM 1004 C CA . LEU A 1 128 ? -22.104 -36.604 -18.675 1.00 39.22 128 LEU A CA 1
ATOM 1005 C C . LEU A 1 128 ? -23.260 -37.578 -18.460 1.00 39.22 128 LEU A C 1
ATOM 1007 O O . LEU A 1 128 ? -23.216 -38.434 -17.579 1.00 39.22 128 LEU A O 1
ATOM 1011 N N . GLN A 1 129 ? -24.332 -37.355 -19.214 1.00 44.59 129 GLN A N 1
ATOM 1012 C CA . GLN A 1 129 ? -25.498 -38.229 -19.265 1.00 44.59 129 GLN A CA 1
ATOM 1013 C C . GLN A 1 129 ? -25.095 -39.591 -19.865 1.00 44.59 129 GLN A C 1
ATOM 1015 O O . GLN A 1 129 ? -24.367 -39.614 -20.862 1.00 44.59 129 GLN A O 1
ATOM 1020 N N . PRO A 1 130 ? -25.550 -40.723 -19.300 1.00 44.69 130 PRO A N 1
ATOM 1021 C CA . PRO A 1 130 ? -25.333 -42.029 -19.901 1.00 44.69 130 PRO A CA 1
ATOM 1022 C C . PRO A 1 130 ? -26.174 -42.187 -21.172 1.00 44.69 130 PRO A C 1
ATOM 1024 O O . PRO A 1 130 ? -27.373 -41.915 -21.205 1.00 44.69 130 PRO A O 1
ATOM 1027 N N . CYS A 1 131 ? -25.505 -42.643 -22.227 1.00 35.53 131 CYS A N 1
ATOM 1028 C CA . CYS A 1 131 ? -26.119 -43.114 -23.458 1.00 35.53 131 CYS A CA 1
ATOM 1029 C C . CYS A 1 131 ? -27.011 -44.335 -23.184 1.00 35.53 131 CYS A C 1
ATOM 1031 O O . CYS A 1 131 ? -26.554 -45.292 -22.564 1.00 35.53 131 CYS A O 1
ATOM 1033 N N . GLY A 1 132 ? -28.229 -44.339 -23.736 1.00 44.38 132 GLY A N 1
ATOM 1034 C CA . GLY A 1 132 ? -28.968 -45.571 -24.030 1.00 44.38 132 GLY A CA 1
ATOM 1035 C C . GLY A 1 132 ? -30.455 -45.5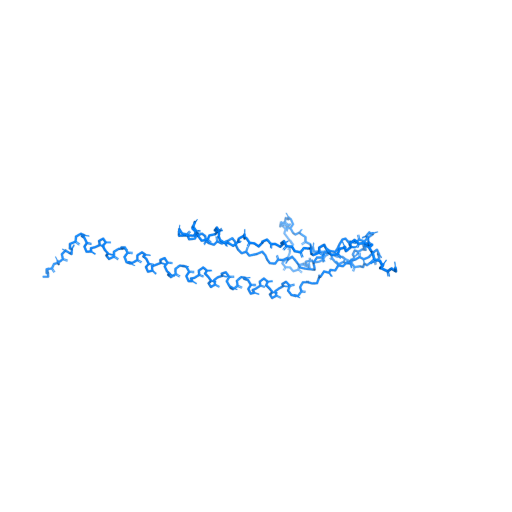38 -23.687 1.00 44.38 132 GLY A C 1
ATOM 1036 O O . GLY A 1 132 ? -30.806 -45.705 -22.528 1.00 44.38 132 GLY A O 1
ATOM 1037 N N . LEU A 1 133 ? -31.302 -45.368 -24.714 1.00 42.34 133 LEU A N 1
ATOM 1038 C CA . LEU A 1 133 ? -32.552 -46.112 -24.991 1.00 42.34 133 LEU A CA 1
ATOM 1039 C C . LEU A 1 133 ? -33.419 -45.309 -25.977 1.00 42.34 133 LEU A C 1
ATOM 1041 O O . LEU A 1 133 ? -34.307 -44.547 -25.595 1.00 42.34 133 LEU A O 1
ATOM 1045 N N . ARG A 1 134 ? -33.158 -45.489 -27.279 1.00 45.50 134 ARG A N 1
ATOM 1046 C CA . ARG A 1 134 ? -34.168 -45.220 -28.310 1.00 45.50 134 ARG A CA 1
ATOM 1047 C C . ARG A 1 134 ? -35.161 -46.375 -28.271 1.00 45.50 134 ARG A C 1
ATOM 1049 O O . ARG A 1 134 ? -34.765 -47.523 -28.442 1.00 45.50 134 ARG A O 1
ATOM 1056 N N . ARG A 1 135 ? -36.427 -46.046 -28.033 1.00 38.72 135 ARG A N 1
ATOM 1057 C CA . ARG A 1 135 ? -37.559 -46.929 -28.312 1.00 38.72 135 ARG A CA 1
ATOM 1058 C C . ARG A 1 135 ? -37.703 -47.072 -29.830 1.00 38.72 135 ARG A C 1
ATOM 1060 O O . ARG A 1 135 ? -37.731 -46.055 -30.524 1.00 38.72 135 ARG A O 1
ATOM 1067 N N . ALA A 1 136 ? -37.807 -48.309 -30.291 1.00 43.97 136 ALA A N 1
ATOM 1068 C CA . ALA A 1 136 ? -38.634 -48.746 -31.408 1.00 43.97 136 ALA A CA 1
ATOM 1069 C C . ALA A 1 136 ? -39.313 -50.036 -30.938 1.00 43.97 136 ALA A C 1
ATOM 1071 O O . ALA A 1 136 ? -38.607 -50.824 -30.264 1.00 43.97 136 ALA A O 1
#